Protein AF-A0A088EXU5-F1 (afdb_monomer_lite)

Secondary structure (DSSP, 8-state):
-HHHHHHHHHHHHHHHHHHHHHTT-HHHHHHHHHHHHHHHHHHHHHHHHHHHHHHT-

Structure (mmCIF, N/CA/C/O backbone):
data_AF-A0A088EXU5-F1
#
_entry.id   AF-A0A088EXU5-F1
#
loop_
_atom_site.group_PDB
_atom_site.id
_atom_site.type_symbol
_atom_site.label_atom_id
_atom_site.label_alt_id
_atom_site.label_comp_id
_atom_site.label_asym_id
_atom_site.label_entity_id
_atom_site.label_seq_id
_atom_site.pdbx_PDB_ins_code
_atom_site.Cartn_x
_atom_site.Cartn_y
_atom_site.Cartn_z
_atom_site.occupancy
_atom_site.B_iso_or_equiv
_atom_site.auth_seq_id
_atom_site.auth_comp_id
_atom_site.auth_asym_id
_atom_site.auth_atom_id
_atom_site.pdbx_PDB_model_num
ATOM 1 N N . MET A 1 1 ? -2.239 -1.563 16.962 1.00 54.03 1 MET A N 1
ATOM 2 C CA . MET A 1 1 ? -1.377 -0.597 16.235 1.00 54.03 1 MET A CA 1
ATOM 3 C C . MET A 1 1 ? -0.582 -1.230 15.090 1.00 54.03 1 MET A C 1
ATOM 5 O O . MET A 1 1 ? 0.020 -0.506 14.312 1.00 54.03 1 MET A O 1
ATOM 9 N N . THR A 1 2 ? -0.610 -2.554 14.927 1.00 76.94 2 THR A N 1
ATOM 10 C CA . THR A 1 2 ? 0.126 -3.291 13.887 1.00 76.94 2 THR A CA 1
ATOM 11 C C . THR A 1 2 ? -0.324 -2.969 12.457 1.00 76.94 2 THR A C 1
ATOM 13 O O . THR A 1 2 ? 0.521 -2.832 11.578 1.00 76.94 2 THR A O 1
ATOM 16 N N . ASN A 1 3 ? -1.627 -2.779 12.217 1.00 86.00 3 ASN A N 1
ATOM 17 C CA . ASN A 1 3 ? -2.147 -2.564 10.860 1.00 86.00 3 ASN A CA 1
ATOM 18 C C . ASN A 1 3 ? -1.816 -1.184 10.271 1.00 86.00 3 ASN A C 1
ATOM 20 O O . ASN A 1 3 ? -1.531 -1.098 9.081 1.00 86.00 3 ASN A O 1
ATOM 24 N N . PHE A 1 4 ? -1.755 -0.128 11.091 1.00 91.69 4 PHE A N 1
ATOM 25 C CA . PHE A 1 4 ? -1.296 1.191 10.634 1.00 91.69 4 PHE A CA 1
ATOM 26 C C . PHE A 1 4 ? 0.185 1.182 10.249 1.00 91.69 4 PHE A C 1
ATOM 28 O O . PHE A 1 4 ? 0.533 1.651 9.172 1.00 91.69 4 PHE A O 1
ATOM 35 N N . LYS A 1 5 ? 1.043 0.559 11.066 1.00 94.00 5 LYS A N 1
ATOM 36 C CA . LYS A 1 5 ? 2.467 0.413 10.736 1.00 94.00 5 LYS A CA 1
ATOM 37 C C . LYS A 1 5 ? 2.672 -0.359 9.424 1.00 94.00 5 LYS A C 1
ATOM 39 O O . LYS A 1 5 ? 3.426 0.066 8.559 1.00 94.00 5 LYS A O 1
ATOM 44 N N . LYS A 1 6 ? 1.923 -1.449 9.228 1.00 93.88 6 LYS A N 1
ATOM 45 C CA . LYS A 1 6 ? 1.948 -2.237 7.985 1.00 93.88 6 LYS A CA 1
ATOM 46 C C . LYS A 1 6 ? 1.474 -1.437 6.762 1.00 93.88 6 LYS A C 1
ATOM 48 O O . LYS A 1 6 ? 1.970 -1.663 5.657 1.00 93.88 6 LYS A O 1
ATOM 53 N N . LEU A 1 7 ? 0.508 -0.531 6.944 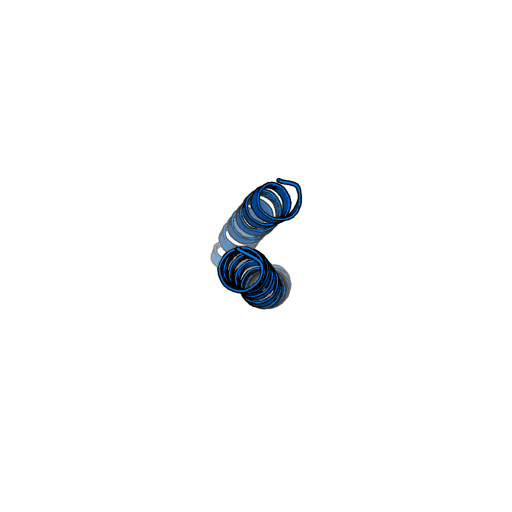1.00 95.25 7 LEU A N 1
ATOM 54 C CA . LEU A 1 7 ? 0.051 0.389 5.900 1.00 95.25 7 LEU A CA 1
ATOM 55 C C . LEU A 1 7 ? 1.195 1.323 5.471 1.00 95.25 7 LEU A C 1
ATOM 57 O O . LEU A 1 7 ? 1.469 1.434 4.281 1.00 95.25 7 LEU A O 1
ATOM 61 N N . GLU A 1 8 ? 1.887 1.942 6.431 1.00 95.88 8 GLU A N 1
ATOM 62 C CA . GLU A 1 8 ? 3.019 2.845 6.173 1.00 95.88 8 GLU A CA 1
ATOM 63 C C . GLU A 1 8 ? 4.180 2.132 5.468 1.00 95.88 8 GLU A C 1
ATOM 65 O O . GLU A 1 8 ? 4.689 2.628 4.464 1.00 95.88 8 GLU A O 1
ATOM 70 N N . GLU A 1 9 ? 4.550 0.938 5.935 1.00 96.44 9 GLU A N 1
ATOM 71 C CA . GLU A 1 9 ? 5.597 0.115 5.314 1.00 96.44 9 GLU A CA 1
ATOM 72 C C . GLU A 1 9 ? 5.238 -0.247 3.865 1.00 96.44 9 GLU A C 1
ATOM 74 O O . GLU A 1 9 ? 6.028 -0.022 2.949 1.00 96.44 9 GLU A O 1
ATOM 79 N N . THR A 1 10 ? 4.008 -0.721 3.630 1.00 96.75 10 THR A N 1
ATOM 80 C CA . THR A 1 10 ? 3.543 -1.081 2.277 1.00 96.75 10 THR A CA 1
ATOM 81 C C . THR A 1 10 ? 3.503 0.145 1.357 1.00 96.75 10 THR A C 1
ATOM 83 O O . THR A 1 10 ? 3.758 0.035 0.157 1.00 96.75 10 THR A O 1
ATOM 86 N N . PHE A 1 11 ? 3.190 1.326 1.895 1.00 97.50 11 PHE A N 1
ATOM 87 C CA . PHE A 1 11 ? 3.213 2.571 1.135 1.00 97.50 11 PHE A CA 1
ATOM 88 C C . PHE A 1 11 ? 4.639 2.972 0.747 1.00 97.50 11 PHE A C 1
ATOM 90 O O . PHE A 1 11 ? 4.869 3.360 -0.398 1.00 97.50 11 PHE A O 1
ATOM 97 N N . LEU A 1 12 ? 5.602 2.831 1.661 1.00 97.75 12 LEU A N 1
ATOM 98 C CA . LEU A 1 12 ? 7.004 3.117 1.375 1.00 97.75 12 LEU A CA 1
ATOM 99 C C . LEU A 1 12 ? 7.558 2.200 0.274 1.00 97.75 12 LEU A C 1
ATOM 101 O O . LEU A 1 12 ? 8.184 2.690 -0.665 1.00 97.75 12 LEU A O 1
ATOM 105 N N . GLU A 1 13 ? 7.264 0.898 0.338 1.00 97.00 13 GLU A N 1
ATOM 106 C CA . GLU A 1 13 ? 7.604 -0.067 -0.721 1.00 97.00 13 GLU A CA 1
ATOM 107 C C . GLU A 1 13 ? 7.002 0.346 -2.070 1.00 97.00 13 GLU A C 1
ATOM 109 O O . GLU A 1 13 ? 7.686 0.358 -3.097 1.00 97.00 13 GLU A O 1
ATOM 114 N N . ALA A 1 14 ? 5.731 0.758 -2.068 1.00 97.81 14 ALA A N 1
ATOM 115 C CA . ALA A 1 14 ? 5.058 1.188 -3.283 1.00 97.81 14 ALA A CA 1
ATOM 116 C C . ALA A 1 14 ? 5.692 2.444 -3.895 1.00 97.81 14 ALA A C 1
ATOM 118 O O . ALA A 1 14 ? 5.794 2.524 -5.118 1.00 97.81 14 ALA A O 1
ATOM 119 N N . LYS A 1 15 ? 6.146 3.407 -3.076 1.00 97.81 15 LYS A N 1
ATOM 120 C CA . LYS A 1 15 ? 6.872 4.590 -3.570 1.00 97.81 15 LYS A CA 1
ATOM 121 C C . LYS A 1 15 ? 8.196 4.202 -4.226 1.00 97.81 15 LYS A C 1
ATOM 123 O O . LYS A 1 15 ? 8.475 4.667 -5.325 1.00 97.81 15 LYS A O 1
ATOM 128 N N . GLN A 1 16 ? 8.969 3.315 -3.600 1.00 97.62 16 GLN A N 1
ATOM 129 C CA . GLN A 1 16 ? 10.239 2.842 -4.162 1.00 97.62 16 GLN A CA 1
ATOM 130 C C . GLN A 1 16 ? 10.046 2.130 -5.506 1.00 97.62 16 GLN A C 1
ATOM 132 O O . GLN A 1 16 ? 10.829 2.317 -6.438 1.00 97.62 16 GLN A O 1
ATOM 137 N N . ASP A 1 17 ? 9.008 1.302 -5.633 1.00 97.94 17 ASP A N 1
ATOM 138 C CA . ASP A 1 17 ? 8.701 0.650 -6.906 1.00 97.94 17 ASP A CA 1
ATOM 139 C C . ASP A 1 17 ? 8.100 1.608 -7.938 1.00 97.94 17 ASP A C 1
ATOM 141 O O . ASP A 1 17 ? 8.322 1.422 -9.135 1.00 97.94 17 ASP A O 1
ATOM 145 N N . HIS A 1 18 ? 7.402 2.656 -7.506 1.00 97.56 18 HIS A N 1
ATOM 146 C CA . HIS A 1 18 ? 6.929 3.702 -8.404 1.00 97.56 18 HIS A CA 1
ATOM 147 C C . HIS A 1 18 ? 8.098 4.479 -9.017 1.00 97.56 18 HIS A C 1
ATOM 149 O O . HIS A 1 18 ? 8.151 4.604 -10.234 1.00 97.56 18 HIS A O 1
ATOM 155 N N . GLU A 1 19 ? 9.096 4.878 -8.225 1.00 97.81 19 GLU A N 1
ATOM 156 C CA . GLU A 1 19 ? 10.319 5.513 -8.742 1.00 97.81 19 GLU A CA 1
ATOM 157 C C . GLU A 1 19 ? 11.047 4.615 -9.755 1.00 97.81 19 GLU A C 1
ATOM 159 O O . GLU A 1 19 ? 11.476 5.065 -10.818 1.00 97.81 19 GLU A O 1
ATOM 164 N N . LYS A 1 20 ? 11.149 3.309 -9.477 1.00 97.38 20 LYS A N 1
ATOM 165 C CA . LYS A 1 20 ? 11.720 2.344 -10.433 1.00 97.38 20 LYS A CA 1
ATOM 166 C C . LYS A 1 20 ? 10.884 2.235 -11.711 1.00 97.38 20 LYS A C 1
ATOM 168 O O . LYS A 1 20 ? 11.452 2.050 -12.786 1.00 97.38 20 LYS A O 1
ATOM 173 N N . PHE A 1 21 ? 9.560 2.308 -11.600 1.00 97.88 21 PHE A N 1
ATOM 174 C CA . PHE A 1 21 ? 8.648 2.246 -12.739 1.00 97.88 21 PHE A CA 1
ATOM 175 C C . PHE A 1 21 ? 8.763 3.480 -13.638 1.00 97.88 21 PHE A C 1
ATOM 177 O O . PHE A 1 21 ? 8.878 3.309 -14.850 1.00 97.88 21 PHE A O 1
ATOM 184 N N . GLU A 1 22 ? 8.819 4.684 -13.059 1.00 97.06 22 GLU A N 1
ATOM 185 C CA . GLU A 1 22 ? 9.041 5.939 -13.797 1.00 97.06 22 GLU A CA 1
ATOM 186 C C . GLU A 1 22 ? 10.380 5.917 -14.552 1.00 97.06 22 GLU A C 1
ATOM 188 O O . GLU A 1 22 ? 10.482 6.405 -15.674 1.00 97.06 22 GLU A O 1
ATOM 193 N N . ASN A 1 23 ? 11.385 5.229 -14.001 1.00 97.38 23 ASN A N 1
ATOM 194 C CA . ASN A 1 23 ? 12.670 4.979 -14.661 1.00 97.38 23 ASN A CA 1
ATOM 195 C C . ASN A 1 23 ? 12.636 3.834 -15.704 1.00 97.38 23 ASN A C 1
ATOM 197 O O . ASN A 1 23 ? 13.681 3.346 -16.134 1.00 97.38 23 ASN A O 1
ATOM 201 N N . GLY A 1 24 ? 11.450 3.369 -16.109 1.00 96.44 24 GLY A N 1
ATOM 202 C CA . GLY A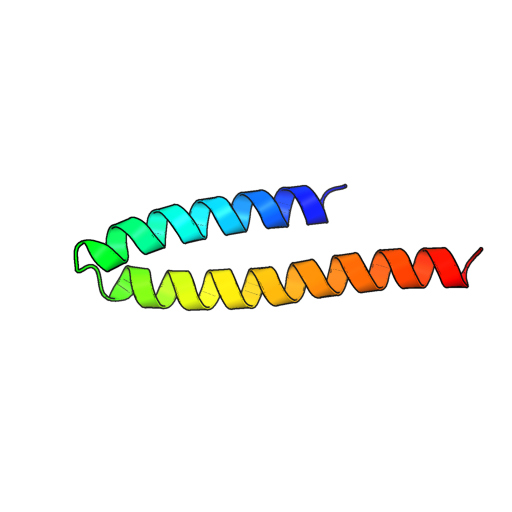 1 24 ? 11.255 2.395 -17.190 1.00 96.44 24 GLY A CA 1
ATOM 203 C C . GLY A 1 24 ? 11.158 0.925 -16.763 1.00 96.44 24 GLY A C 1
ATOM 204 O O . GLY A 1 24 ? 10.980 0.050 -17.618 1.00 96.44 24 GLY A O 1
ATOM 205 N N . ASN A 1 25 ? 11.224 0.601 -15.465 1.00 97.00 25 ASN A N 1
ATOM 206 C CA . ASN A 1 25 ? 11.086 -0.783 -15.000 1.00 97.00 25 ASN A CA 1
ATOM 207 C C . ASN A 1 25 ? 9.614 -1.234 -14.988 1.00 97.00 25 ASN A C 1
ATOM 209 O O . ASN A 1 25 ? 8.902 -1.096 -13.992 1.00 97.00 25 ASN A O 1
ATOM 213 N N . LYS A 1 26 ? 9.163 -1.860 -16.080 1.00 95.56 26 LYS A N 1
ATOM 214 C CA . LYS A 1 26 ? 7.777 -2.347 -16.236 1.00 95.56 26 LYS A CA 1
ATOM 215 C C . LYS A 1 26 ? 7.329 -3.329 -15.143 1.00 95.56 26 LYS A C 1
ATOM 217 O O . LYS A 1 26 ? 6.173 -3.290 -14.718 1.00 95.56 26 LYS A O 1
ATOM 222 N N . THR A 1 27 ? 8.227 -4.181 -14.643 1.00 97.25 27 THR A N 1
ATOM 223 C CA . THR A 1 27 ? 7.911 -5.130 -13.560 1.00 97.25 27 THR A CA 1
ATOM 224 C C . THR A 1 27 ? 7.632 -4.402 -12.246 1.00 97.25 27 THR A C 1
ATOM 226 O O . THR A 1 27 ? 6.753 -4.818 -11.490 1.00 97.25 27 THR A O 1
ATOM 229 N N . ALA A 1 28 ? 8.317 -3.282 -11.992 1.00 97.25 28 ALA A N 1
ATOM 230 C CA . ALA A 1 28 ? 8.034 -2.437 -10.835 1.00 97.25 28 ALA A CA 1
ATOM 231 C C . ALA A 1 28 ? 6.607 -1.871 -10.891 1.00 97.25 28 ALA A C 1
ATOM 233 O O . ALA A 1 28 ? 5.910 -1.893 -9.884 1.00 97.25 28 ALA A O 1
ATOM 234 N N . GLY A 1 29 ? 6.101 -1.526 -12.080 1.00 97.25 29 GLY A N 1
ATOM 235 C CA . GLY A 1 29 ? 4.704 -1.110 -12.262 1.00 97.25 29 GLY A CA 1
ATOM 236 C C . GLY A 1 29 ? 3.684 -2.180 -11.853 1.00 97.25 29 GLY A C 1
ATOM 237 O O . GLY A 1 29 ? 2.658 -1.871 -11.244 1.00 97.25 29 GLY A O 1
ATOM 238 N N . THR A 1 30 ? 3.980 -3.459 -12.110 1.00 98.06 30 THR A N 1
ATOM 239 C CA . THR A 1 30 ? 3.135 -4.571 -11.631 1.00 98.06 30 THR A CA 1
ATOM 240 C C . THR A 1 30 ? 3.146 -4.650 -10.105 1.00 98.06 30 THR A C 1
ATOM 242 O O . THR A 1 30 ? 2.092 -4.800 -9.485 1.00 98.06 30 THR A O 1
ATOM 245 N N . ARG A 1 31 ? 4.319 -4.484 -9.481 1.00 98.19 31 ARG A N 1
ATOM 246 C CA . ARG A 1 31 ? 4.435 -4.468 -8.019 1.00 98.19 31 ARG A CA 1
ATOM 247 C C . ARG A 1 31 ? 3.693 -3.289 -7.400 1.00 98.19 31 ARG A C 1
ATOM 249 O O . ARG A 1 31 ? 2.916 -3.520 -6.479 1.00 98.19 31 ARG A O 1
ATOM 256 N N . VAL A 1 32 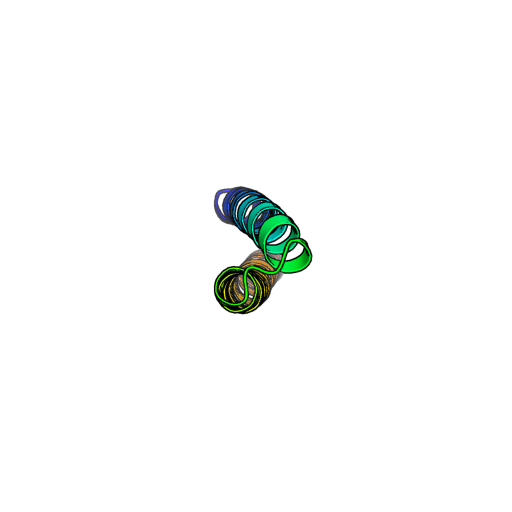? 3.806 -2.075 -7.950 1.00 98.00 32 VAL A N 1
ATOM 257 C CA . VAL A 1 32 ? 3.040 -0.897 -7.488 1.00 98.00 32 VAL A CA 1
ATOM 258 C C . VAL A 1 32 ? 1.545 -1.202 -7.442 1.00 98.00 32 VAL A C 1
ATOM 260 O O . VAL A 1 32 ? 0.903 -0.964 -6.421 1.00 98.00 32 VAL A O 1
ATOM 263 N N . ARG A 1 33 ? 0.979 -1.784 -8.510 1.00 98.00 33 ARG A N 1
ATOM 264 C CA . ARG A 1 33 ? -0.450 -2.148 -8.540 1.00 98.00 33 ARG A CA 1
ATOM 265 C C . ARG A 1 33 ? -0.813 -3.129 -7.424 1.00 98.00 33 ARG A C 1
ATOM 267 O O . ARG A 1 33 ? -1.832 -2.937 -6.764 1.00 98.00 33 ARG A O 1
ATOM 274 N N . ASN A 1 34 ? 0.026 -4.133 -7.179 1.00 98.00 34 ASN A N 1
ATOM 275 C CA . ASN A 1 34 ? -0.191 -5.107 -6.108 1.00 98.00 34 ASN A CA 1
ATOM 276 C C . ASN A 1 34 ? -0.081 -4.464 -4.713 1.00 98.00 34 ASN A C 1
ATOM 278 O O . ASN A 1 34 ? -0.933 -4.714 -3.859 1.00 98.00 34 ASN A O 1
ATOM 282 N N . HIS A 1 35 ? 0.907 -3.590 -4.485 1.00 97.81 35 HIS A N 1
ATOM 283 C CA . HIS A 1 35 ? 1.029 -2.840 -3.231 1.00 97.81 35 HIS A CA 1
ATOM 284 C C . HIS A 1 35 ? -0.193 -1.941 -3.000 1.00 97.81 35 HIS A C 1
ATOM 286 O O . HIS A 1 35 ? -0.741 -1.934 -1.901 1.00 97.81 35 HIS A O 1
ATOM 292 N N . MET A 1 36 ? -0.692 -1.254 -4.034 1.00 97.88 36 MET A N 1
ATOM 293 C CA . MET A 1 36 ? -1.906 -0.432 -3.936 1.00 97.88 36 MET A CA 1
ATOM 294 C C . MET A 1 36 ? -3.154 -1.256 -3.598 1.00 97.88 36 MET A C 1
ATOM 296 O O . MET A 1 36 ? -3.967 -0.837 -2.773 1.00 97.88 36 MET A O 1
ATOM 300 N N . GLN A 1 37 ? -3.305 -2.449 -4.182 1.00 98.31 37 GLN A N 1
ATOM 301 C CA . GLN A 1 37 ? -4.393 -3.360 -3.812 1.00 98.31 37 GLN A CA 1
ATOM 302 C C . GLN A 1 37 ? -4.293 -3.783 -2.341 1.00 98.31 37 GLN A C 1
ATOM 304 O O . GLN A 1 37 ? -5.284 -3.730 -1.615 1.00 98.31 37 GLN A O 1
ATOM 309 N N . LYS A 1 38 ? -3.087 -4.127 -1.879 1.00 97.06 38 LYS A N 1
ATOM 310 C CA . LYS A 1 38 ?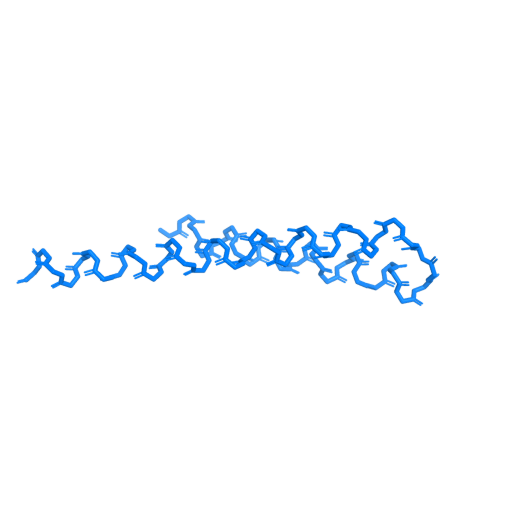 -2.832 -4.502 -0.484 1.00 97.06 38 LYS A CA 1
ATOM 311 C C . LYS A 1 38 ? -3.109 -3.348 0.486 1.00 97.06 38 LYS A C 1
ATOM 313 O O . LYS A 1 38 ? -3.718 -3.578 1.528 1.00 97.06 38 LYS A O 1
ATOM 318 N N . LEU A 1 39 ? -2.737 -2.115 0.135 1.00 97.69 39 LEU A N 1
ATOM 319 C CA . LEU A 1 39 ? -3.060 -0.918 0.921 1.00 97.69 39 LEU A CA 1
ATOM 320 C C . LEU A 1 39 ? -4.569 -0.727 1.072 1.00 97.69 39 LEU A C 1
ATOM 322 O O . LEU A 1 39 ? -5.034 -0.472 2.181 1.00 97.69 39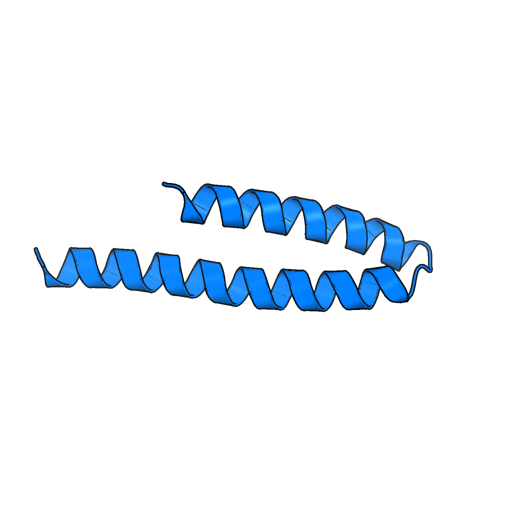 LEU A O 1
ATOM 326 N N . LYS A 1 40 ? -5.339 -0.898 -0.011 1.00 97.69 40 LYS A N 1
ATOM 327 C CA . LYS A 1 40 ? -6.806 -0.824 0.042 1.00 97.69 40 LYS A CA 1
ATOM 328 C C . LYS A 1 40 ? -7.379 -1.832 1.040 1.00 97.69 40 LYS A C 1
ATOM 330 O O . LYS A 1 40 ? -8.246 -1.466 1.830 1.00 97.69 40 LYS A O 1
ATOM 335 N N . SER A 1 41 ? -6.887 -3.070 1.026 1.00 97.12 41 SER A N 1
ATOM 336 C CA . SER A 1 41 ? -7.313 -4.098 1.982 1.00 97.12 41 SER A CA 1
ATOM 337 C C . SER A 1 41 ? -6.972 -3.716 3.423 1.00 97.12 41 SER A C 1
ATOM 339 O O . SER A 1 41 ? -7.863 -3.693 4.264 1.00 97.12 41 SER A O 1
ATOM 341 N N . ILE A 1 42 ? -5.724 -3.316 3.697 1.00 96.38 42 ILE A N 1
ATOM 342 C CA . ILE A 1 42 ? -5.290 -2.930 5.052 1.00 96.38 42 ILE A CA 1
ATOM 343 C C . ILE A 1 42 ? -6.098 -1.729 5.570 1.00 96.38 42 ILE A C 1
ATOM 345 O O . ILE A 1 42 ? -6.521 -1.713 6.725 1.00 96.38 42 ILE A O 1
ATOM 349 N N . ALA A 1 43 ? -6.354 -0.730 4.723 1.00 96.75 43 ALA A N 1
ATOM 350 C CA . ALA A 1 43 ? -7.170 0.425 5.089 1.00 96.75 43 ALA A CA 1
ATOM 351 C C . ALA A 1 43 ? -8.616 0.028 5.433 1.00 96.75 43 ALA A C 1
ATOM 353 O O . ALA A 1 43 ? -9.206 0.570 6.371 1.00 96.75 43 ALA A O 1
ATOM 354 N N . GLN A 1 44 ? -9.182 -0.937 4.702 1.00 97.19 44 GLN A N 1
ATOM 355 C CA . GLN A 1 44 ? -10.513 -1.461 4.991 1.00 97.19 44 GLN A CA 1
ATOM 356 C C . GLN A 1 44 ? -10.548 -2.218 6.325 1.00 97.19 44 GLN A C 1
ATOM 358 O O . GLN A 1 44 ? -11.493 -2.036 7.093 1.00 97.19 44 GLN A O 1
ATOM 363 N N . ASP A 1 45 ? -9.517 -3.006 6.628 1.00 95.50 45 ASP A N 1
ATOM 364 C CA . ASP A 1 45 ? -9.405 -3.728 7.898 1.00 95.50 45 ASP A CA 1
ATOM 365 C C . ASP A 1 45 ? -9.351 -2.756 9.082 1.00 95.50 45 ASP A C 1
ATOM 367 O O . ASP A 1 45 ? -10.132 -2.882 10.025 1.00 95.50 45 ASP A O 1
ATOM 371 N N . ILE A 1 46 ? -8.526 -1.708 8.986 1.00 94.69 46 ILE A N 1
ATOM 372 C CA . ILE A 1 46 ? -8.455 -0.636 9.990 1.00 94.69 46 ILE A CA 1
ATOM 373 C C . ILE A 1 46 ? -9.830 0.016 10.201 1.00 94.69 46 ILE A C 1
ATOM 375 O O . ILE A 1 46 ? -10.267 0.206 11.339 1.00 94.69 46 ILE A O 1
ATOM 379 N N . ARG A 1 47 ? -10.543 0.353 9.116 1.00 95.31 47 ARG A N 1
ATOM 380 C CA . ARG A 1 47 ? -11.897 0.923 9.206 1.00 95.31 47 ARG A CA 1
ATOM 381 C C . ARG A 1 47 ? -12.849 -0.031 9.929 1.00 95.31 47 ARG A C 1
ATOM 383 O O . ARG A 1 47 ? -13.615 0.413 10.784 1.00 95.31 47 ARG A O 1
ATOM 390 N N . ASN A 1 48 ? -12.813 -1.317 9.590 1.00 95.06 48 ASN A N 1
ATOM 391 C CA . ASN A 1 48 ? -13.667 -2.331 10.200 1.00 95.06 48 ASN A CA 1
ATOM 392 C C . ASN A 1 48 ? -13.373 -2.492 11.697 1.00 95.06 48 ASN A C 1
ATOM 394 O O . ASN A 1 48 ? -14.314 -2.544 12.484 1.00 95.06 48 ASN A O 1
ATOM 398 N N . GLU A 1 49 ? -12.101 -2.491 12.107 1.00 92.56 49 GLU A N 1
ATOM 399 C CA . GLU A 1 49 ? -11.702 -2.534 13.520 1.00 92.56 49 GLU A CA 1
ATOM 400 C C . GLU A 1 49 ? -12.273 -1.356 14.317 1.00 92.56 49 GLU A C 1
ATOM 402 O O . GLU A 1 49 ? -12.818 -1.539 15.406 1.00 92.56 49 GLU A O 1
ATOM 407 N N . VAL A 1 50 ? -12.179 -0.139 13.774 1.00 93.62 50 VAL A N 1
ATOM 408 C CA . VAL A 1 50 ? -12.725 1.064 14.420 1.00 93.62 50 VAL A CA 1
ATOM 409 C C . VAL A 1 50 ? -14.249 0.983 14.526 1.00 93.62 50 VAL A C 1
ATOM 411 O O . VAL A 1 50 ? -14.814 1.276 15.580 1.00 93.62 50 VAL A O 1
ATOM 414 N N . LEU A 1 51 ? -14.927 0.553 13.457 1.00 93.19 51 LEU A N 1
ATOM 415 C CA . LEU A 1 51 ? -16.381 0.375 13.462 1.00 93.19 51 LEU A CA 1
ATOM 416 C C . LEU A 1 51 ? -16.829 -0.699 14.458 1.00 93.19 51 LEU A C 1
ATOM 418 O O . LEU A 1 51 ? -17.834 -0.502 15.138 1.00 93.19 51 LEU A O 1
ATOM 422 N N . ALA A 1 52 ? -16.097 -1.809 14.559 1.00 93.25 52 ALA A N 1
ATOM 423 C CA . ALA A 1 52 ? -16.372 -2.866 15.523 1.00 93.25 52 ALA A CA 1
ATOM 424 C C . ALA A 1 52 ? -16.251 -2.339 16.957 1.00 93.25 52 ALA A C 1
ATOM 426 O O . ALA A 1 52 ? -17.190 -2.498 17.730 1.00 93.25 52 ALA A O 1
ATOM 427 N N . LYS A 1 53 ? -15.167 -1.612 17.269 1.00 90.25 53 LYS A N 1
ATOM 428 C CA . LYS A 1 53 ? -14.977 -0.974 18.582 1.00 90.25 53 LYS A CA 1
ATOM 429 C C . LYS A 1 53 ? -16.093 0.005 18.936 1.00 90.25 53 LYS A C 1
ATOM 431 O O . LYS A 1 53 ? -16.517 0.032 20.084 1.00 90.25 53 LYS A O 1
ATOM 436 N N . LYS A 1 54 ? -16.582 0.783 17.962 1.00 86.88 54 LYS A N 1
ATOM 437 C CA . LYS A 1 54 ? -17.729 1.683 18.158 1.00 86.88 54 LYS A CA 1
ATOM 438 C C . LYS A 1 54 ? -19.018 0.918 18.468 1.00 86.88 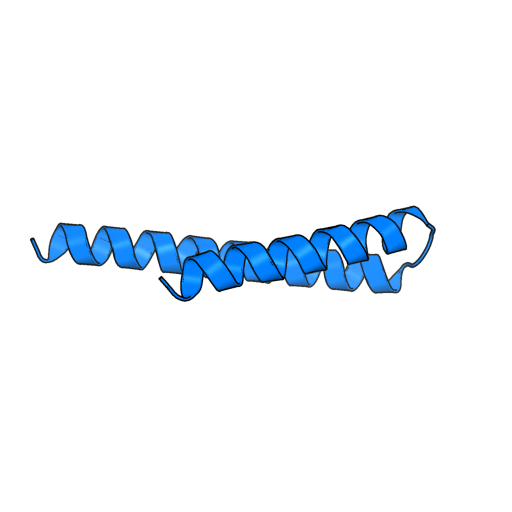54 LYS A C 1
ATOM 440 O O . LYS A 1 54 ? -19.817 1.409 19.243 1.00 86.88 54 LYS A O 1
ATOM 445 N N . LYS A 1 55 ? -19.258 -0.227 17.821 1.00 82.19 55 LYS A N 1
ATOM 446 C CA . LYS A 1 55 ? -20.478 -1.030 18.027 1.00 82.19 55 LYS A CA 1
ATOM 447 C C . LYS A 1 55 ? -20.472 -1.813 19.342 1.00 82.19 55 LYS A C 1
ATOM 449 O O . LYS A 1 55 ? -21.540 -2.184 19.810 1.00 82.19 55 LYS A O 1
ATOM 454 N N . SER A 1 56 ? -19.293 -2.123 19.877 1.00 70.75 56 SER A N 1
ATOM 455 C CA . SER A 1 56 ? -19.111 -2.822 21.155 1.00 70.75 56 SER A CA 1
ATOM 456 C C . SER A 1 56 ? -19.006 -1.888 22.368 1.00 70.75 56 SER A C 1
ATOM 458 O O . SER A 1 56 ? -18.775 -2.378 23.470 1.00 70.75 56 SER A O 1
ATOM 460 N N . ALA A 1 57 ? -19.101 -0.574 22.153 1.00 56.69 57 ALA A N 1
ATOM 461 C CA . ALA A 1 57 ? -19.163 0.465 23.178 1.00 56.69 57 ALA A CA 1
ATOM 462 C C . ALA A 1 57 ? -20.587 1.026 23.239 1.00 56.69 57 ALA A C 1
ATOM 464 O O . ALA A 1 57 ? -21.018 1.376 24.357 1.00 56.69 57 ALA A O 1
#

Foldseek 3Di:
DVLVVVLVVLVVLLVVLVVVVVVPPVVSVVSNVVSVVVSVVSVVVVVVVVVVVVVVD

Radius of gyration: 14.45 Å; chains: 1; bounding box: 33×11×40 Å

pLDDT: mean 93.58, std 8.91, range [54.03, 98.31]

Sequence (57 aa):
MTNFKKLEETFLEAKQDHEKFENGNKTAGTRVRNHMQKLKSIAQDIRNEVLAKKKSA